Protein AF-A0A7S1PZH0-F1 (afdb_monomer)

InterPro domains:
  IPR002048 EF-hand domain [PF13202] (97-112)
  IPR002048 EF-hand domain [cd00051] (56-113)
  IPR003892 Ubiquitin system component CUE [PF02845] (6-39)
  IPR003892 Ubiquitin system component CUE [PS51140] (1-42)
  IPR009060 UBA-like superfamily [SSF46934] (6-43)
  IPR011992 EF-hand domain pair [SSF47473] (47-113)
  IPR018247 EF-Hand 1, calcium-binding site [PS00018] (99-111)

Radius of gyration: 17.69 Å; Cα contacts (8 Å, |Δi|>4): 124; chains: 1; bounding box: 50×31×46 Å

Structure (mmCIF, N/CA/C/O backbone):
data_AF-A0A7S1PZH0-F1
#
_entry.id   AF-A0A7S1PZH0-F1
#
loop_
_atom_site.group_PDB
_atom_site.id
_atom_site.type_symbol
_atom_site.label_atom_id
_atom_site.label_alt_id
_atom_site.label_comp_id
_atom_site.label_asym_id
_atom_site.label_entity_id
_atom_site.label_seq_id
_atom_site.pdbx_PDB_ins_code
_atom_site.Cartn_x
_atom_site.Cartn_y
_atom_site.Cartn_z
_atom_site.occupancy
_atom_site.B_iso_or_equiv
_atom_site.auth_seq_id
_atom_site.auth_comp_id
_atom_site.auth_asym_id
_atom_site.auth_atom_id
_atom_site.pdbx_PDB_model_num
ATOM 1 N N . MET A 1 1 ? -27.186 -1.066 14.630 1.00 55.12 1 MET A N 1
ATOM 2 C CA . MET A 1 1 ? -25.767 -0.798 14.299 1.00 55.12 1 MET A CA 1
ATOM 3 C C . MET A 1 1 ? -25.369 0.603 14.788 1.00 55.12 1 MET A C 1
ATOM 5 O O . MET A 1 1 ? -24.962 1.420 13.980 1.00 55.12 1 MET A O 1
ATOM 9 N N . ALA 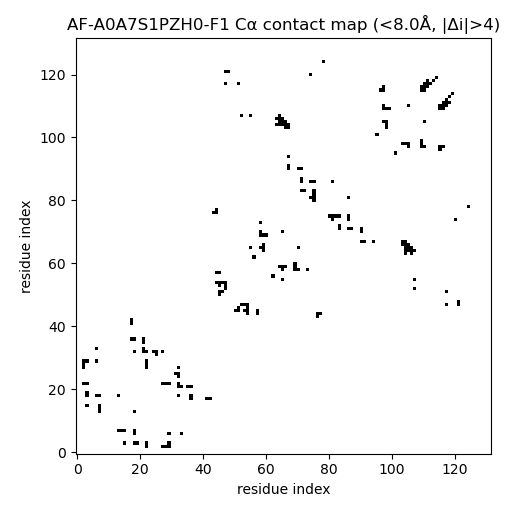A 1 2 ? -25.530 0.920 16.082 1.00 65.25 2 ALA A N 1
ATOM 10 C CA . ALA A 1 2 ? -25.301 2.285 16.595 1.00 65.25 2 ALA A CA 1
ATOM 11 C C . ALA A 1 2 ? -23.830 2.546 16.981 1.00 65.25 2 ALA A C 1
ATOM 13 O O . ALA A 1 2 ? -23.262 3.555 16.578 1.00 65.25 2 ALA A O 1
ATOM 14 N N . GLY A 1 3 ? -23.177 1.586 17.649 1.00 77.06 3 GLY A N 1
ATOM 15 C CA . GLY A 1 3 ? -21.823 1.779 18.188 1.00 77.06 3 GLY A CA 1
ATOM 16 C C . GLY A 1 3 ? -20.716 2.021 17.151 1.00 77.06 3 GLY A C 1
ATOM 17 O O . GLY A 1 3 ? -19.732 2.683 17.455 1.00 77.06 3 GLY A O 1
ATOM 18 N N . ALA A 1 4 ? -20.866 1.543 15.908 1.00 81.56 4 ALA A N 1
ATOM 19 C CA . ALA A 1 4 ? -19.876 1.792 14.850 1.00 81.56 4 ALA A CA 1
ATOM 20 C C . ALA A 1 4 ? -19.854 3.261 14.409 1.00 81.56 4 ALA A C 1
ATOM 22 O O . ALA A 1 4 ? -18.784 3.818 14.183 1.00 81.56 4 ALA A O 1
ATOM 23 N N . ALA A 1 5 ? -21.026 3.896 14.326 1.00 83.25 5 ALA A N 1
ATOM 24 C CA . ALA A 1 5 ? -21.133 5.304 13.964 1.00 83.25 5 ALA A CA 1
ATOM 25 C C . ALA A 1 5 ? -20.598 6.215 15.081 1.00 83.25 5 ALA A C 1
ATOM 27 O O . ALA A 1 5 ? -19.912 7.191 14.789 1.00 83.25 5 ALA A O 1
ATOM 28 N N . GLU A 1 6 ? -20.850 5.866 16.348 1.00 84.94 6 GLU A N 1
ATOM 29 C CA . GLU A 1 6 ? -20.308 6.590 17.509 1.00 84.94 6 GLU A CA 1
ATOM 30 C C . GLU A 1 6 ? -18.779 6.548 17.538 1.00 84.94 6 GLU A C 1
ATOM 32 O O . GLU A 1 6 ? -18.130 7.591 17.612 1.00 84.94 6 GLU A O 1
ATOM 37 N N . LEU A 1 7 ? -18.186 5.361 17.385 1.00 84.38 7 LEU A N 1
ATOM 38 C CA . LEU A 1 7 ? -16.731 5.224 17.334 1.00 84.38 7 LEU A CA 1
ATOM 39 C C . LEU A 1 7 ? -16.124 5.929 16.120 1.00 84.38 7 LEU A C 1
ATOM 41 O O . LEU A 1 7 ? -15.055 6.515 16.241 1.00 84.38 7 LEU A O 1
ATOM 45 N N . GLN A 1 8 ? -16.796 5.925 14.966 1.00 85.94 8 GLN A N 1
ATOM 46 C CA . GLN A 1 8 ? -16.312 6.631 13.776 1.00 85.94 8 GLN A CA 1
ATOM 47 C C . GLN A 1 8 ? -16.319 8.151 13.974 1.00 85.94 8 GLN A C 1
ATOM 49 O O . GLN A 1 8 ? -15.422 8.831 13.476 1.00 85.94 8 GLN A O 1
ATOM 54 N N . ALA A 1 9 ? -17.290 8.683 14.723 1.00 84.94 9 ALA A N 1
ATOM 55 C CA . ALA A 1 9 ? -17.326 10.092 15.100 1.00 84.94 9 ALA A CA 1
ATOM 56 C C . ALA A 1 9 ? -16.219 10.452 16.107 1.00 84.94 9 ALA A C 1
ATOM 58 O O . ALA A 1 9 ? -15.631 11.528 16.009 1.00 84.94 9 ALA A O 1
ATOM 59 N N . MET A 1 10 ? -15.906 9.551 17.045 1.00 84.25 10 MET A N 1
ATOM 60 C CA . MET A 1 10 ? -14.819 9.736 18.019 1.00 84.25 10 MET A CA 1
ATOM 61 C C . MET A 1 10 ? -13.427 9.582 17.391 1.00 84.25 10 MET A C 1
ATOM 63 O O . MET A 1 10 ? -12.492 10.293 17.755 1.00 84.25 10 MET A O 1
ATOM 67 N N . PHE A 1 11 ? -13.292 8.674 16.428 1.00 82.06 11 PHE A N 1
ATOM 68 C CA . PHE A 1 11 ? -12.047 8.349 15.745 1.00 82.06 11 PHE A CA 1
ATOM 69 C C . PHE A 1 11 ? -12.196 8.536 14.229 1.00 82.06 11 PHE A C 1
ATOM 71 O O . PHE A 1 11 ? -12.166 7.563 13.473 1.00 82.06 11 PHE A O 1
ATOM 78 N N . PRO A 1 12 ? -12.304 9.786 13.744 1.00 80.25 12 PRO A N 1
ATOM 79 C CA . PRO A 1 12 ? -12.516 10.067 12.322 1.00 80.25 12 PRO A CA 1
ATOM 80 C C . PRO A 1 12 ? -11.346 9.621 11.433 1.00 80.25 12 PRO A C 1
ATOM 82 O O . PRO A 1 12 ? -11.497 9.487 10.225 1.00 80.25 12 PRO A O 1
ATOM 85 N N . HIS A 1 13 ? -10.177 9.386 12.030 1.00 75.88 13 HIS A N 1
ATOM 86 C CA . HIS A 1 13 ? -8.975 8.905 11.355 1.00 75.88 13 HIS A CA 1
ATOM 87 C C . HIS A 1 13 ? -8.886 7.371 11.281 1.00 75.88 13 HIS A C 1
ATOM 89 O O . HIS A 1 13 ? -8.032 6.853 10.562 1.00 75.88 13 HIS A O 1
ATOM 95 N N . LEU A 1 14 ? -9.726 6.633 12.017 1.00 76.88 14 LEU A N 1
ATOM 96 C CA . LEU A 1 14 ? -9.744 5.172 11.972 1.00 76.88 14 LEU A CA 1
ATOM 97 C C . LEU A 1 14 ? -10.682 4.682 10.871 1.00 76.88 14 LEU A C 1
ATOM 99 O O . LEU A 1 14 ? -11.745 5.253 10.625 1.00 76.88 14 LEU A O 1
ATOM 103 N N . ARG A 1 15 ? -10.276 3.600 10.200 1.00 80.31 15 ARG A N 1
ATOM 104 C CA . ARG A 1 15 ? -11.073 2.976 9.140 1.00 80.31 15 ARG A CA 1
ATOM 105 C C . ARG A 1 15 ? -12.276 2.249 9.738 1.00 80.31 15 ARG A C 1
ATOM 107 O O . ARG A 1 15 ? -12.163 1.618 10.789 1.00 80.31 15 ARG A O 1
ATOM 114 N N . ALA A 1 16 ? -13.391 2.244 9.010 1.00 80.69 16 ALA A N 1
ATOM 115 C CA . ALA A 1 16 ? -14.610 1.546 9.420 1.00 80.69 16 ALA A CA 1
ATOM 116 C C . ALA A 1 16 ? -14.375 0.049 9.695 1.00 80.69 16 ALA A C 1
ATOM 118 O O . ALA A 1 16 ? -15.003 -0.515 10.586 1.00 80.69 16 ALA A O 1
ATOM 119 N N . GLU A 1 17 ? -13.449 -0.598 8.983 1.00 79.25 17 GLU A N 1
ATOM 120 C CA . GLU A 1 17 ? -13.038 -1.978 9.272 1.00 79.25 17 GLU A CA 1
ATOM 121 C C . GLU A 1 17 ? -12.392 -2.124 10.648 1.00 79.25 17 GLU A C 1
ATOM 123 O O . GLU A 1 17 ? -12.773 -3.017 11.393 1.00 79.25 17 GLU A O 1
ATOM 128 N N . GLN A 1 18 ? -11.486 -1.218 11.033 1.00 77.94 18 GLN A N 1
ATOM 129 C CA . GLN A 1 18 ? -10.834 -1.258 12.348 1.00 77.94 18 GLN A CA 1
ATOM 130 C C . GLN A 1 18 ? -11.872 -1.123 13.468 1.00 77.94 18 GLN A C 1
ATOM 132 O O . GLN A 1 18 ? -11.827 -1.849 14.459 1.00 77.94 18 GLN A O 1
ATOM 137 N N . ILE A 1 19 ? -12.845 -0.231 13.273 1.00 84.00 19 ILE A N 1
ATOM 138 C CA . ILE A 1 19 ? -13.948 0.002 1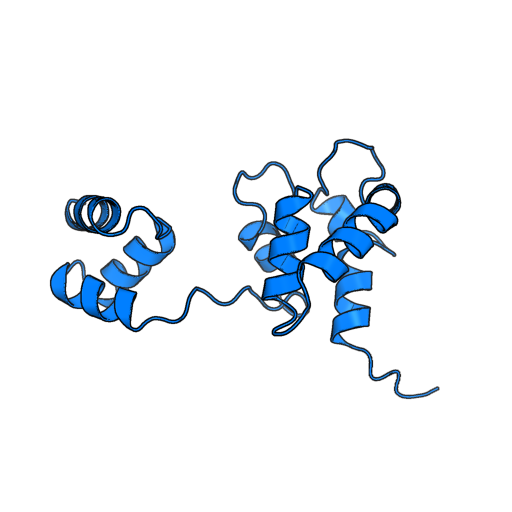4.208 1.00 84.00 19 ILE A CA 1
ATOM 139 C C . ILE A 1 19 ? -14.879 -1.213 14.277 1.00 84.00 19 ILE A C 1
ATOM 141 O O . ILE A 1 19 ? -15.236 -1.661 15.367 1.00 84.00 19 ILE A O 1
ATOM 145 N N . ASN A 1 20 ? -15.248 -1.784 13.129 1.00 83.25 20 ASN A N 1
ATOM 146 C CA . ASN A 1 20 ? -16.104 -2.965 13.066 1.00 83.25 20 ASN A CA 1
ATOM 147 C C . ASN A 1 20 ? -15.424 -4.205 13.655 1.00 83.25 20 ASN A C 1
ATOM 149 O O . ASN A 1 20 ? -16.088 -4.976 14.345 1.00 83.25 20 ASN A O 1
ATOM 153 N N . ASP A 1 21 ? -14.124 -4.390 13.440 1.00 82.56 21 ASP A N 1
ATOM 154 C CA . ASP A 1 21 ? -13.355 -5.484 14.033 1.00 82.56 21 ASP A CA 1
ATOM 155 C C . ASP A 1 21 ? -13.246 -5.338 15.551 1.00 82.56 21 ASP A C 1
ATOM 157 O O . ASP A 1 21 ? -13.485 -6.305 16.280 1.00 82.56 21 ASP A O 1
ATOM 161 N N . ALA A 1 22 ? -12.971 -4.129 16.052 1.00 83.50 22 ALA A N 1
ATOM 162 C CA . ALA A 1 22 ? -12.969 -3.860 17.488 1.00 83.50 22 ALA A CA 1
ATOM 163 C C . ALA A 1 22 ? -14.345 -4.140 18.115 1.00 83.50 22 ALA A C 1
ATOM 165 O O . ALA A 1 22 ? -14.438 -4.846 19.122 1.00 83.50 22 ALA A O 1
ATOM 166 N N . LEU A 1 23 ? -15.428 -3.689 17.475 1.00 85.94 23 LEU A N 1
ATOM 167 C CA . LEU A 1 23 ? -16.794 -3.972 17.921 1.00 85.94 23 LEU A CA 1
ATOM 168 C C . LEU A 1 23 ? -17.144 -5.460 17.847 1.00 85.94 23 LEU A C 1
ATOM 170 O O . LEU A 1 23 ? -17.784 -5.971 18.764 1.00 85.94 23 LEU A O 1
ATOM 174 N N . ARG A 1 24 ? -16.712 -6.184 16.806 1.00 84.50 24 ARG A N 1
ATOM 175 C CA . ARG A 1 24 ? -16.900 -7.642 16.698 1.00 84.50 24 ARG A CA 1
ATOM 176 C C . ARG A 1 24 ? -16.222 -8.372 17.854 1.00 84.50 24 ARG A C 1
ATOM 178 O O . ARG A 1 24 ? -16.846 -9.240 18.464 1.00 84.50 24 ARG A O 1
ATOM 185 N N . ARG A 1 25 ? -14.986 -7.994 18.197 1.00 80.31 25 ARG A N 1
ATOM 186 C CA . ARG A 1 25 ? -14.238 -8.564 19.334 1.00 80.31 25 ARG A CA 1
ATOM 187 C C . ARG A 1 25 ? -14.911 -8.260 20.673 1.00 80.31 25 ARG A C 1
ATOM 189 O O . ARG A 1 25 ? -14.933 -9.122 21.546 1.00 80.31 25 ARG A O 1
ATOM 196 N N . CYS A 1 26 ? -15.538 -7.092 20.791 1.00 84.88 26 CYS A N 1
ATOM 197 C CA . CYS A 1 26 ? -16.207 -6.632 22.009 1.00 84.88 26 CYS A CA 1
ATOM 198 C C . CYS A 1 26 ? -17.716 -6.934 22.048 1.00 84.88 26 CYS A C 1
ATOM 200 O O . CYS A 1 26 ? -18.430 -6.395 22.892 1.00 84.88 26 CYS A O 1
ATOM 202 N N . ARG A 1 27 ? -18.233 -7.769 21.130 1.00 83.62 27 ARG A N 1
ATOM 203 C CA . ARG A 1 27 ? -19.669 -8.109 21.009 1.00 83.62 27 ARG A CA 1
ATOM 204 C C . ARG A 1 27 ? -20.594 -6.879 20.921 1.00 83.62 27 ARG A C 1
ATOM 206 O O . ARG A 1 27 ? -21.724 -6.913 21.398 1.00 83.62 27 ARG A O 1
ATOM 213 N N . GLY A 1 28 ? -20.116 -5.798 20.306 1.00 80.12 28 GLY A N 1
ATOM 214 C CA . GLY A 1 28 ? -20.839 -4.536 20.140 1.00 80.12 28 GLY A CA 1
ATOM 215 C C . GLY A 1 28 ? -20.730 -3.559 21.315 1.00 80.12 28 GLY A C 1
ATOM 216 O O . GLY A 1 28 ? -21.376 -2.516 21.268 1.00 80.12 28 GLY A O 1
ATOM 217 N N . ASN A 1 29 ? -19.932 -3.861 22.345 1.00 86.94 29 ASN A N 1
ATOM 218 C CA . ASN A 1 29 ? -19.663 -2.933 23.442 1.00 86.94 29 ASN A CA 1
ATOM 219 C C . ASN A 1 29 ? -18.680 -1.836 22.991 1.00 86.94 29 ASN A C 1
ATOM 221 O O . ASN A 1 29 ? -17.555 -2.139 22.593 1.00 86.94 29 ASN A O 1
ATOM 225 N N . VAL A 1 30 ? -19.126 -0.579 23.047 1.00 85.88 30 VAL A N 1
ATOM 226 C CA . VAL A 1 30 ? -18.371 0.594 22.583 1.00 85.88 30 VAL A CA 1
ATOM 227 C C . VAL A 1 30 ? -17.180 0.886 23.490 1.00 85.88 30 VAL A C 1
ATOM 229 O O . VAL A 1 30 ? -16.082 1.051 22.974 1.00 85.88 30 VAL A O 1
ATOM 232 N N . ASP A 1 31 ? -17.351 0.869 24.814 1.00 85.19 31 ASP A N 1
ATOM 233 C CA . ASP A 1 31 ? -16.281 1.185 25.772 1.00 85.19 31 ASP A CA 1
ATOM 234 C C . ASP A 1 31 ? -15.098 0.218 25.647 1.00 85.19 31 ASP A C 1
ATOM 236 O O . ASP A 1 31 ? -13.941 0.630 25.555 1.00 85.19 31 ASP A O 1
ATOM 240 N N . GLN A 1 32 ? -15.386 -1.082 25.550 1.00 85.12 32 GLN A N 1
ATOM 241 C CA . GLN A 1 32 ? -14.344 -2.083 25.317 1.00 85.12 32 GLN A CA 1
ATOM 242 C C . GLN A 1 32 ? -13.726 -1.946 23.923 1.00 85.12 32 GLN A C 1
ATOM 244 O O . GLN A 1 32 ? -12.523 -2.141 23.755 1.00 85.12 32 GLN A O 1
ATOM 249 N N . ALA A 1 33 ? -14.520 -1.572 22.916 1.00 83.75 33 ALA A N 1
ATOM 250 C CA . ALA A 1 33 ? -13.998 -1.320 21.582 1.00 83.75 33 ALA A CA 1
ATOM 251 C C . ALA A 1 33 ? -13.073 -0.092 21.550 1.00 83.75 33 ALA A C 1
ATOM 253 O O . ALA A 1 33 ? -12.078 -0.143 20.837 1.00 83.75 33 ALA A O 1
ATOM 254 N N . VAL A 1 34 ? -13.319 0.959 22.345 1.00 84.44 34 VAL A N 1
ATOM 255 C CA . VAL A 1 34 ? -12.390 2.095 22.505 1.00 84.44 34 VAL A CA 1
ATOM 256 C C . VAL A 1 34 ? -11.045 1.613 23.044 1.00 84.44 34 VAL A C 1
ATOM 258 O O . VAL A 1 34 ? -10.008 1.906 22.455 1.00 84.44 34 VAL A O 1
ATOM 261 N N . GLU A 1 35 ? -11.050 0.840 24.130 1.00 83.88 35 GLU A N 1
ATOM 262 C CA . GLU A 1 35 ? -9.824 0.311 24.742 1.00 83.88 35 GLU A CA 1
ATOM 263 C C . GLU A 1 35 ? -9.037 -0.576 23.765 1.00 83.88 35 GLU A C 1
ATOM 265 O O . GLU A 1 35 ? -7.814 -0.456 23.628 1.00 83.88 35 GLU A O 1
ATOM 270 N N . VAL A 1 36 ? -9.757 -1.414 23.014 1.00 82.19 36 VAL A N 1
ATOM 271 C CA . VAL A 1 36 ? -9.188 -2.223 21.939 1.00 82.19 36 VAL A CA 1
ATOM 272 C C . VAL A 1 36 ? -8.619 -1.330 20.843 1.00 82.19 36 VAL A C 1
ATOM 274 O O . VAL A 1 36 ? -7.487 -1.562 20.452 1.00 82.19 36 VAL A O 1
ATOM 277 N N . LEU A 1 37 ? -9.312 -0.299 20.358 1.00 79.44 37 LEU A N 1
ATOM 278 C CA . LEU A 1 37 ? -8.796 0.584 19.301 1.00 79.44 37 LEU A CA 1
ATOM 279 C C . LEU A 1 37 ? -7.544 1.358 19.732 1.00 79.44 37 LEU A C 1
ATOM 281 O O . LEU A 1 37 ? -6.649 1.557 18.915 1.00 79.44 37 LEU A O 1
ATOM 285 N N . LEU A 1 38 ? -7.451 1.737 21.008 1.00 80.69 38 LEU A N 1
ATOM 286 C CA . LEU A 1 38 ? -6.265 2.386 21.573 1.00 80.69 38 LEU A CA 1
ATOM 287 C C . LEU A 1 38 ? -5.076 1.422 21.714 1.00 80.69 38 LEU A C 1
ATOM 289 O O . LEU A 1 38 ? -3.929 1.851 21.604 1.00 80.69 38 LEU A O 1
ATOM 293 N N . SER A 1 39 ? -5.339 0.130 21.937 1.00 75.44 39 SER A N 1
ATOM 294 C CA . SER A 1 39 ? -4.301 -0.894 22.143 1.00 75.44 39 SER A CA 1
ATOM 295 C C . SER A 1 39 ? -4.013 -1.769 20.918 1.00 75.44 39 SER A C 1
ATOM 297 O O . SER A 1 39 ? -3.029 -2.509 20.907 1.00 75.44 39 SER A O 1
ATOM 299 N N . THR A 1 40 ? -4.864 -1.747 19.889 1.00 61.97 40 THR A N 1
ATOM 300 C CA . THR A 1 40 ? -4.743 -2.644 18.735 1.00 61.97 40 THR A CA 1
ATOM 301 C C . THR A 1 40 ? -3.730 -2.059 17.761 1.00 61.97 40 THR A C 1
ATOM 303 O O . THR A 1 40 ? -3.945 -0.959 17.248 1.00 61.97 40 THR A O 1
ATOM 306 N N . PRO A 1 41 ? -2.637 -2.779 17.457 1.00 56.47 41 PRO A N 1
ATOM 307 C CA . PRO A 1 41 ? -1.731 -2.350 16.407 1.00 56.47 41 PRO A CA 1
ATOM 308 C C . PRO A 1 41 ? -2.511 -2.271 15.091 1.00 56.47 41 PRO A C 1
ATOM 310 O O . PRO A 1 41 ? -3.338 -3.138 14.807 1.00 56.47 41 PRO A O 1
ATOM 313 N N . ALA A 1 42 ? -2.267 -1.218 14.305 1.00 57.72 42 ALA A N 1
ATOM 314 C CA . ALA A 1 42 ? -2.891 -1.040 12.997 1.00 57.72 42 ALA A CA 1
ATOM 315 C C . ALA A 1 42 ? -2.837 -2.352 12.188 1.00 57.72 42 ALA A C 1
ATOM 317 O O . ALA A 1 42 ? -1.829 -3.063 12.285 1.00 57.72 42 ALA A O 1
ATOM 318 N N . PRO A 1 43 ? -3.900 -2.689 11.426 1.00 61.56 43 PRO A N 1
ATOM 319 C CA . PRO A 1 43 ? -3.975 -3.951 10.706 1.00 61.56 43 PRO A CA 1
ATOM 320 C C . PRO A 1 43 ? -2.711 -4.123 9.873 1.00 61.56 43 PRO A C 1
ATOM 322 O O . PRO A 1 43 ? -2.378 -3.284 9.036 1.00 61.56 43 PRO A O 1
ATOM 325 N N . THR A 1 44 ? -1.966 -5.179 10.181 1.00 65.81 44 THR A N 1
ATOM 326 C CA . THR A 1 44 ? -0.758 -5.525 9.449 1.00 65.81 44 THR A CA 1
ATOM 327 C C . THR A 1 44 ? -1.171 -5.993 8.071 1.00 65.81 44 THR A C 1
ATOM 329 O O . THR A 1 44 ? -2.006 -6.892 7.961 1.00 65.81 44 THR A O 1
ATOM 332 N N . ALA A 1 45 ? -0.579 -5.388 7.047 1.00 76.25 45 ALA A N 1
ATOM 333 C CA . ALA A 1 45 ? -0.777 -5.810 5.676 1.00 76.25 45 ALA A CA 1
ATOM 334 C C . ALA A 1 45 ? -0.571 -7.332 5.533 1.00 76.25 45 ALA A C 1
ATOM 336 O O . ALA A 1 45 ? 0.328 -7.879 6.189 1.00 76.25 45 ALA A O 1
ATOM 337 N N . PRO A 1 46 ? -1.380 -8.016 4.703 1.00 82.75 46 PRO A N 1
ATOM 338 C CA . PRO A 1 46 ? -1.168 -9.422 4.374 1.00 82.75 46 PRO A CA 1
ATOM 339 C C . PRO A 1 46 ? 0.265 -9.677 3.892 1.00 82.75 46 PRO A C 1
ATOM 341 O O . PRO A 1 46 ? 0.952 -8.772 3.437 1.00 82.75 46 PRO A O 1
ATOM 344 N N . ASP A 1 47 ? 0.758 -10.907 3.979 1.00 80.81 47 ASP A N 1
ATOM 345 C CA . ASP A 1 47 ? 2.079 -11.216 3.428 1.00 80.81 47 ASP A CA 1
ATOM 346 C C . ASP A 1 47 ? 1.964 -11.381 1.907 1.00 80.81 47 ASP A C 1
ATOM 348 O O . ASP A 1 47 ? 1.373 -12.355 1.443 1.00 80.81 47 ASP A O 1
ATOM 352 N N . ILE A 1 48 ? 2.563 -10.471 1.133 1.00 84.38 48 ILE A N 1
ATOM 353 C CA . ILE A 1 48 ? 2.579 -10.506 -0.342 1.00 84.38 48 ILE A CA 1
ATOM 354 C C . ILE A 1 48 ? 3.122 -11.831 -0.918 1.00 84.38 48 ILE A C 1
ATOM 356 O O . ILE A 1 48 ? 2.802 -12.198 -2.051 1.00 84.38 48 ILE A O 1
ATOM 360 N N . ARG A 1 49 ? 3.924 -12.586 -0.151 1.00 81.38 49 ARG A N 1
ATOM 361 C CA . ARG A 1 49 ? 4.410 -13.923 -0.542 1.00 81.38 49 ARG A CA 1
ATOM 362 C C . ARG A 1 49 ? 3.334 -14.992 -0.464 1.00 81.38 49 ARG A C 1
ATOM 364 O O . ARG A 1 49 ? 3.345 -15.920 -1.269 1.00 81.38 49 ARG A O 1
ATOM 371 N N . LYS A 1 50 ? 2.468 -14.894 0.544 1.00 82.69 50 LYS A N 1
ATOM 372 C CA . LYS A 1 50 ? 1.449 -15.901 0.859 1.00 82.69 50 LYS A CA 1
ATOM 373 C C . LYS A 1 50 ? 0.120 -15.574 0.200 1.00 82.69 50 LYS A C 1
ATOM 375 O O . LYS A 1 50 ? -0.545 -16.477 -0.288 1.00 82.69 50 LYS A O 1
ATOM 380 N N . ASP A 1 51 ? -0.238 -14.297 0.195 1.00 84.94 51 ASP A N 1
ATOM 381 C CA . ASP A 1 51 ? -1.507 -13.795 -0.309 1.00 84.94 51 ASP A CA 1
ATOM 382 C C . ASP A 1 51 ? -1.303 -12.477 -1.082 1.00 84.94 51 ASP A C 1
ATOM 384 O O . ASP A 1 51 ? -1.562 -11.387 -0.561 1.00 84.94 51 ASP A O 1
ATOM 388 N N . PRO A 1 52 ? -0.788 -12.549 -2.325 1.00 84.94 52 PRO A N 1
ATOM 389 C CA . PRO A 1 52 ? -0.573 -11.368 -3.157 1.00 84.94 52 PRO A CA 1
ATOM 390 C C . PRO A 1 52 ? -1.886 -10.672 -3.537 1.00 84.94 52 PRO A C 1
ATOM 392 O O . PRO A 1 52 ? -1.914 -9.450 -3.645 1.00 84.94 52 PRO A O 1
ATOM 395 N N . GLU A 1 53 ? -2.975 -11.422 -3.726 1.00 87.00 53 GLU A N 1
ATOM 396 C CA . GLU A 1 53 ? -4.287 -10.845 -4.037 1.00 87.00 53 GLU A CA 1
ATOM 397 C C . GLU A 1 53 ? -4.884 -10.127 -2.827 1.00 87.00 53 GLU A C 1
ATOM 399 O O . GLU A 1 53 ? -5.393 -9.015 -2.968 1.00 87.00 53 GLU A O 1
ATOM 404 N N . GLY A 1 54 ? -4.798 -10.727 -1.637 1.00 85.25 54 GLY A N 1
ATOM 405 C CA . GLY A 1 54 ? -5.213 -10.089 -0.393 1.00 85.25 54 GLY A CA 1
ATOM 406 C C . GLY A 1 54 ? -4.377 -8.855 -0.077 1.00 85.25 54 GLY A C 1
ATOM 407 O O . GLY A 1 54 ? -4.939 -7.833 0.300 1.00 85.25 54 GLY A O 1
ATOM 408 N N . TRP A 1 55 ? -3.059 -8.903 -0.302 1.00 89.12 55 TRP A N 1
ATOM 409 C CA . TRP A 1 55 ? -2.187 -7.727 -0.193 1.00 89.12 55 TRP A CA 1
ATOM 410 C C . TRP A 1 55 ? -2.630 -6.616 -1.147 1.00 89.12 55 TRP A C 1
ATOM 412 O O . TRP A 1 55 ? -2.815 -5.482 -0.717 1.00 89.12 55 TRP A O 1
ATOM 422 N N . PHE A 1 56 ? -2.872 -6.945 -2.419 1.00 88.81 56 PHE A N 1
ATOM 423 C CA . PHE A 1 56 ? -3.325 -5.977 -3.417 1.00 88.81 56 PHE A CA 1
ATOM 424 C C . PHE A 1 56 ? -4.645 -5.323 -2.997 1.00 88.81 56 PHE A C 1
ATOM 426 O O . PHE A 1 56 ? -4.723 -4.102 -2.908 1.00 88.81 56 PHE A O 1
ATOM 433 N N . ARG A 1 57 ? -5.655 -6.127 -2.644 1.00 86.69 57 ARG A N 1
ATOM 434 C CA . ARG A 1 57 ? -6.971 -5.631 -2.201 1.00 86.69 57 ARG A CA 1
ATOM 435 C C . ARG A 1 57 ? -6.913 -4.851 -0.890 1.00 86.69 57 ARG A C 1
ATOM 437 O O . ARG A 1 57 ? -7.752 -3.993 -0.660 1.00 86.69 57 ARG A O 1
ATOM 444 N N . PHE A 1 58 ? -5.955 -5.156 -0.018 1.00 86.81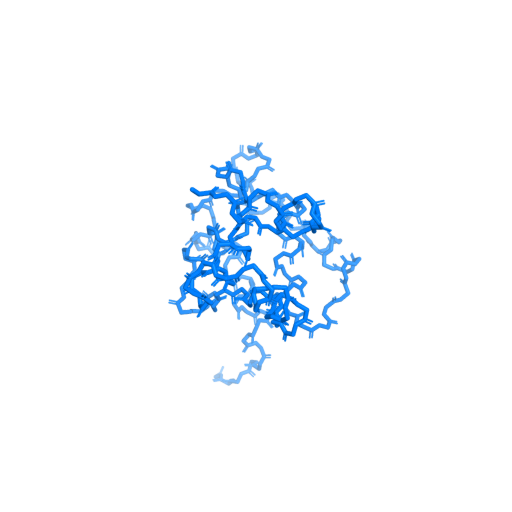 58 PHE A N 1
ATOM 445 C CA . PHE A 1 58 ? -5.769 -4.426 1.233 1.00 86.81 58 PHE A CA 1
ATOM 446 C C . PHE A 1 58 ? -5.276 -2.991 0.996 1.00 86.81 58 PHE A C 1
ATOM 448 O O . PHE A 1 58 ? -5.599 -2.089 1.775 1.00 86.81 58 PHE A O 1
ATOM 455 N N . PHE A 1 59 ? -4.483 -2.781 -0.058 1.00 87.62 59 PHE A N 1
ATOM 456 C CA . PHE A 1 59 ? -3.916 -1.475 -0.389 1.00 87.62 59 PHE A CA 1
ATOM 457 C C . PHE A 1 59 ? -4.705 -0.689 -1.434 1.00 87.62 59 PHE A C 1
ATOM 459 O O . PHE A 1 59 ? -4.655 0.534 -1.367 1.00 87.62 59 PHE A O 1
ATOM 466 N N . ASP A 1 60 ? -5.446 -1.364 -2.311 1.00 89.06 60 ASP A N 1
ATOM 467 C CA . ASP A 1 60 ? -6.386 -0.786 -3.280 1.00 89.06 60 ASP A CA 1
ATOM 468 C C . ASP A 1 60 ? -7.675 -0.351 -2.559 1.00 89.06 60 ASP A C 1
ATOM 470 O O . ASP A 1 60 ? -8.634 -1.116 -2.417 1.00 89.06 60 ASP A O 1
ATOM 474 N N . ARG A 1 61 ? -7.677 0.867 -2.001 1.00 80.31 61 ARG A N 1
ATOM 475 C CA . ARG A 1 61 ? -8.731 1.317 -1.066 1.00 80.31 61 ARG A CA 1
ATOM 476 C C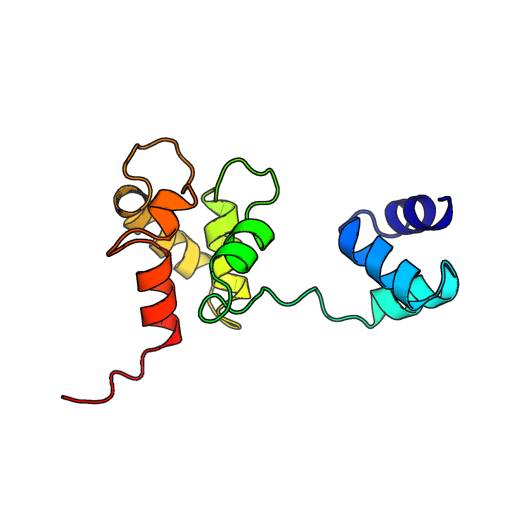 . ARG A 1 61 ? -10.052 1.617 -1.763 1.00 80.31 61 ARG A C 1
ATOM 478 O O . ARG A 1 61 ? -11.105 1.594 -1.125 1.00 80.31 61 ARG A O 1
ATOM 485 N N . ASN A 1 62 ? -9.985 1.985 -3.033 1.00 83.00 62 ASN A N 1
ATOM 486 C CA . ASN A 1 62 ? -11.106 2.431 -3.857 1.00 83.00 62 ASN A CA 1
ATOM 487 C C . ASN A 1 62 ? -11.512 1.377 -4.909 1.00 83.00 62 ASN A C 1
ATOM 489 O O . ASN A 1 62 ? -12.557 1.542 -5.542 1.00 83.00 62 ASN A O 1
ATOM 493 N N . GLY A 1 63 ? -10.744 0.292 -5.067 1.00 85.19 63 GLY A N 1
ATOM 494 C CA . GLY A 1 63 ? -11.014 -0.774 -6.028 1.00 85.19 63 GLY A CA 1
ATOM 495 C C . GLY A 1 63 ? -10.711 -0.379 -7.474 1.00 85.19 63 GLY A C 1
ATOM 496 O O . GLY A 1 63 ? -11.254 -1.009 -8.387 1.00 85.19 63 GLY A O 1
ATOM 497 N N . ASN A 1 64 ? -9.927 0.684 -7.702 1.00 87.38 64 ASN A N 1
ATOM 498 C CA . ASN A 1 64 ? -9.552 1.151 -9.042 1.00 87.38 64 ASN A CA 1
ATOM 499 C C . ASN A 1 64 ? -8.163 0.653 -9.486 1.00 87.38 64 ASN A C 1
ATOM 501 O O . ASN A 1 64 ? -7.674 1.043 -10.553 1.00 87.38 64 ASN A O 1
ATOM 505 N N . GLY A 1 65 ? -7.570 -0.255 -8.707 1.00 88.44 65 GLY A N 1
ATOM 506 C CA . GLY A 1 65 ? -6.196 -0.705 -8.870 1.00 88.44 65 GLY A CA 1
ATOM 507 C C . GLY A 1 65 ? -5.223 0.194 -8.114 1.00 88.44 65 GLY A C 1
ATOM 508 O O . GLY A 1 65 ? -5.554 1.299 -7.718 1.00 88.44 65 GLY A O 1
ATOM 509 N N . LEU A 1 66 ? -3.990 -0.267 -7.919 1.00 91.62 66 LEU A N 1
ATOM 510 C CA . LEU A 1 66 ? -3.066 0.433 -7.033 1.00 91.62 66 LEU A CA 1
ATOM 511 C C . LEU A 1 66 ? -2.567 1.736 -7.654 1.00 91.62 66 LEU A C 1
ATOM 513 O O . LEU A 1 66 ? -1.783 1.731 -8.608 1.00 91.62 66 LEU A O 1
ATOM 517 N N . GLU A 1 67 ? -2.971 2.857 -7.071 1.00 92.00 67 GLU A N 1
ATOM 518 C CA . GLU A 1 67 ? -2.473 4.177 -7.444 1.00 92.00 67 GLU A CA 1
ATOM 519 C C . GLU A 1 67 ? -1.078 4.427 -6.853 1.00 92.00 67 GLU A C 1
ATOM 521 O O . GLU A 1 67 ? -0.636 3.779 -5.901 1.00 92.00 67 GLU A O 1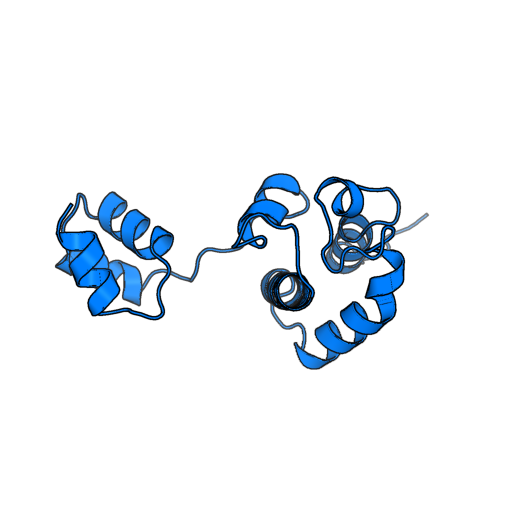
ATOM 526 N N . ARG A 1 68 ? -0.359 5.422 -7.384 1.00 89.81 68 ARG A N 1
ATOM 527 C CA . ARG A 1 68 ? 1.024 5.738 -6.968 1.00 89.81 68 ARG A CA 1
ATOM 528 C C . ARG A 1 68 ? 1.183 5.882 -5.463 1.00 89.81 68 ARG A C 1
ATOM 530 O O . ARG A 1 68 ? 2.100 5.312 -4.878 1.00 89.81 68 ARG A O 1
ATOM 537 N N . HIS A 1 69 ? 0.291 6.640 -4.832 1.00 88.75 69 HIS A N 1
ATOM 538 C CA . HIS A 1 69 ? 0.349 6.841 -3.390 1.00 88.75 69 HIS A CA 1
ATOM 539 C C . HIS A 1 69 ? 0.038 5.559 -2.612 1.00 88.75 69 HIS A C 1
ATOM 541 O O . HIS A 1 69 ? 0.598 5.364 -1.536 1.00 88.75 69 HIS A O 1
ATOM 547 N N . GLU A 1 70 ? -0.816 4.679 -3.144 1.00 90.38 70 GLU A N 1
ATOM 548 C CA . GLU A 1 70 ? -1.154 3.407 -2.505 1.00 90.38 70 GLU A CA 1
ATOM 549 C C . GLU A 1 70 ? 0.028 2.459 -2.570 1.00 90.38 70 GLU A C 1
ATOM 551 O O . GLU A 1 70 ? 0.378 1.882 -1.549 1.00 90.38 70 GLU A O 1
ATOM 556 N N . VAL A 1 71 ? 0.711 2.379 -3.715 1.00 89.12 71 VAL A N 1
ATOM 557 C CA . VAL A 1 71 ? 1.945 1.597 -3.852 1.00 89.12 71 VAL A CA 1
ATOM 558 C C . VAL A 1 71 ? 3.013 2.096 -2.883 1.00 89.12 71 VAL A C 1
ATOM 560 O O . VAL A 1 71 ? 3.611 1.287 -2.182 1.00 89.12 71 VAL A O 1
ATOM 563 N N . ILE A 1 72 ? 3.229 3.412 -2.787 1.00 89.19 72 ILE A N 1
ATOM 564 C CA . ILE A 1 72 ? 4.209 3.992 -1.853 1.00 89.19 72 ILE A CA 1
ATOM 565 C C . ILE A 1 72 ? 3.864 3.622 -0.408 1.00 89.19 72 ILE A C 1
ATOM 567 O O . ILE A 1 72 ? 4.718 3.109 0.317 1.00 89.19 72 ILE A O 1
ATOM 571 N N . ASP A 1 73 ? 2.618 3.853 0.011 1.00 87.44 73 ASP A N 1
ATOM 572 C CA . ASP A 1 73 ? 2.157 3.503 1.356 1.00 87.44 73 ASP A CA 1
ATOM 573 C C . ASP A 1 73 ? 2.273 1.987 1.608 1.00 87.44 73 ASP A C 1
ATOM 575 O O . ASP A 1 73 ? 2.616 1.568 2.717 1.00 87.44 73 ASP A O 1
ATOM 579 N N . ALA A 1 74 ? 2.023 1.169 0.583 1.00 87.38 74 ALA A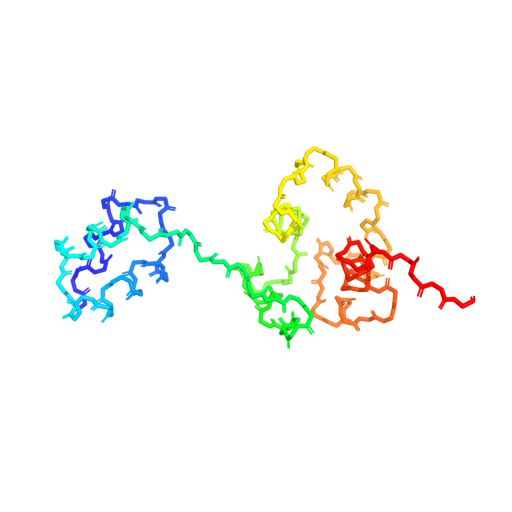 N 1
ATOM 580 C CA . ALA A 1 74 ? 2.092 -0.280 0.650 1.00 87.38 74 ALA A CA 1
ATOM 581 C C . ALA A 1 74 ? 3.518 -0.793 0.809 1.00 87.38 74 ALA A C 1
ATOM 583 O O . ALA A 1 74 ? 3.772 -1.640 1.668 1.00 87.38 74 ALA A O 1
ATOM 584 N N . VAL A 1 75 ? 4.467 -0.249 0.046 1.00 86.12 75 VAL A N 1
ATOM 585 C CA . VAL A 1 75 ? 5.892 -0.558 0.189 1.00 86.12 75 VAL A CA 1
ATOM 586 C C . VAL A 1 75 ? 6.369 -0.129 1.577 1.00 86.12 75 VAL A C 1
ATOM 588 O O . VAL A 1 75 ? 6.916 -0.949 2.304 1.00 86.12 75 VAL A O 1
ATOM 591 N N . VAL A 1 76 ? 6.087 1.098 2.021 1.00 86.50 76 VAL A N 1
ATOM 592 C CA . VAL A 1 76 ? 6.509 1.571 3.356 1.00 86.50 76 VAL A CA 1
ATOM 593 C C . VAL A 1 76 ? 5.933 0.709 4.489 1.00 86.50 76 VAL A C 1
ATOM 595 O O . VAL A 1 76 ? 6.622 0.439 5.472 1.00 86.50 76 VAL A O 1
ATOM 598 N N . GLN A 1 77 ? 4.688 0.237 4.368 1.00 83.81 77 GLN A N 1
ATOM 599 C CA . GLN A 1 77 ? 4.097 -0.668 5.364 1.00 83.81 77 GLN A CA 1
ATOM 600 C C . GLN A 1 77 ? 4.662 -2.089 5.302 1.00 83.81 77 GLN A C 1
ATOM 602 O O . GLN A 1 77 ? 4.826 -2.728 6.343 1.00 83.81 77 GLN A O 1
ATOM 607 N N . THR A 1 78 ? 4.949 -2.586 4.100 1.00 82.31 78 THR A N 1
ATOM 608 C CA . THR A 1 78 ? 5.493 -3.934 3.886 1.00 82.31 78 THR A CA 1
ATOM 609 C C . THR A 1 78 ? 6.952 -4.010 4.349 1.00 82.31 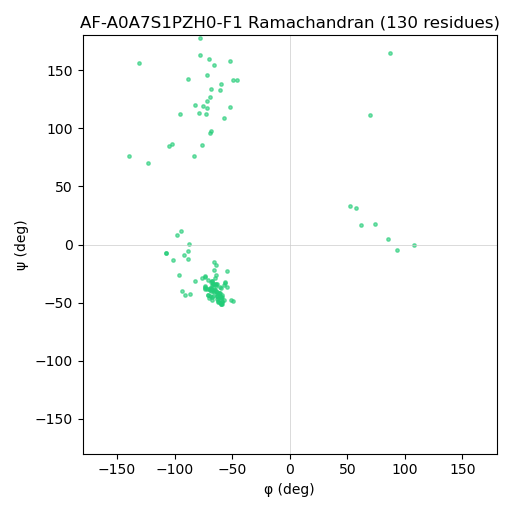78 THR A C 1
ATOM 611 O O . THR A 1 78 ? 7.351 -4.979 4.993 1.00 82.31 78 THR A O 1
ATOM 614 N N . PHE A 1 79 ? 7.731 -2.953 4.111 1.00 80.12 79 PHE A N 1
ATOM 615 C CA . PHE A 1 79 ? 9.117 -2.804 4.546 1.00 80.12 79 PHE A CA 1
ATOM 616 C C . PHE A 1 79 ? 9.198 -1.882 5.760 1.00 80.12 79 PHE A C 1
ATOM 618 O O . PHE A 1 79 ? 9.435 -0.679 5.641 1.00 80.12 79 PHE A O 1
ATOM 625 N N . LYS A 1 80 ? 9.027 -2.452 6.956 1.00 73.31 80 LYS A N 1
ATOM 626 C CA . LYS A 1 80 ? 9.167 -1.699 8.209 1.00 73.31 80 LYS A CA 1
ATOM 627 C C . LYS A 1 80 ? 10.561 -1.061 8.294 1.00 73.31 80 LYS A C 1
ATOM 629 O O . LYS A 1 80 ? 11.544 -1.765 8.502 1.00 73.31 80 LYS A O 1
ATOM 634 N N . GLY A 1 81 ? 10.622 0.264 8.154 1.00 73.69 81 GLY A N 1
ATOM 635 C CA . GLY A 1 81 ? 11.864 1.047 8.177 1.00 73.69 81 GLY A CA 1
ATOM 636 C C . GLY A 1 81 ? 12.307 1.608 6.822 1.00 73.69 81 GLY A C 1
ATOM 637 O O . GLY A 1 81 ? 13.320 2.300 6.775 1.00 73.69 81 GLY A O 1
ATOM 638 N N . ALA A 1 82 ? 11.570 1.354 5.737 1.00 79.25 82 ALA A N 1
ATOM 639 C CA . ALA A 1 82 ? 11.829 2.010 4.459 1.00 79.25 82 ALA A CA 1
ATOM 640 C C . ALA A 1 82 ? 11.500 3.510 4.530 1.00 79.25 82 ALA A C 1
ATOM 642 O O . ALA A 1 82 ? 10.438 3.905 5.020 1.00 79.25 82 ALA A O 1
ATOM 643 N N . ASP A 1 83 ? 12.403 4.348 4.015 1.00 85.06 83 ASP A N 1
ATOM 644 C CA . ASP A 1 83 ? 12.170 5.787 3.918 1.00 85.06 83 ASP A CA 1
ATOM 645 C C . ASP A 1 83 ? 11.142 6.072 2.820 1.00 85.06 83 ASP A C 1
ATOM 647 O O . ASP A 1 83 ? 11.322 5.704 1.656 1.00 85.06 83 ASP A O 1
ATOM 651 N N . ARG A 1 84 ? 10.051 6.749 3.189 1.00 86.62 84 ARG A N 1
ATOM 652 C CA . ARG A 1 84 ? 8.955 7.074 2.269 1.00 86.62 84 ARG A CA 1
ATOM 653 C C . ARG A 1 84 ? 9.422 7.877 1.056 1.00 86.62 84 ARG A C 1
ATOM 655 O O . ARG A 1 84 ? 8.869 7.701 -0.025 1.00 86.62 84 ARG A O 1
ATOM 662 N N . THR A 1 85 ? 10.407 8.752 1.227 1.00 88.50 85 THR A N 1
ATOM 663 C CA . THR A 1 85 ? 10.964 9.590 0.159 1.00 88.50 85 THR A CA 1
ATOM 664 C C . THR A 1 85 ? 11.697 8.727 -0.857 1.00 88.50 85 THR A C 1
ATOM 666 O O . THR A 1 85 ? 11.418 8.819 -2.049 1.00 88.50 85 THR A O 1
ATOM 669 N N . VAL A 1 86 ? 12.549 7.817 -0.378 1.00 87.38 86 VAL A N 1
ATOM 670 C CA . VAL A 1 86 ? 13.290 6.872 -1.229 1.00 87.38 86 VAL A CA 1
ATOM 671 C C . VAL A 1 86 ? 12.328 5.944 -1.967 1.00 87.38 86 VAL A C 1
ATOM 673 O O . VAL A 1 86 ? 12.455 5.742 -3.172 1.00 87.38 86 VAL A O 1
ATOM 676 N N . VAL A 1 87 ? 11.321 5.419 -1.262 1.00 88.00 87 VAL A N 1
ATOM 677 C CA . VAL A 1 87 ? 10.269 4.597 -1.871 1.00 88.00 87 VAL A CA 1
ATOM 678 C C . VAL A 1 87 ? 9.534 5.377 -2.955 1.00 88.00 87 VAL A C 1
ATOM 680 O O . VAL A 1 87 ? 9.310 4.844 -4.035 1.00 88.00 87 VAL A O 1
ATOM 683 N N . LYS A 1 88 ? 9.169 6.634 -2.694 1.00 89.88 88 LYS A N 1
ATOM 684 C CA . LYS A 1 88 ? 8.491 7.483 -3.674 1.00 89.88 88 LYS A CA 1
ATOM 685 C C . LYS A 1 88 ? 9.327 7.662 -4.937 1.00 89.88 88 LYS A C 1
ATOM 687 O O . LYS A 1 88 ? 8.798 7.448 -6.021 1.00 89.88 88 LYS A O 1
ATOM 692 N N . GLU A 1 89 ? 10.601 8.020 -4.809 1.00 89.50 89 GLU A N 1
ATOM 693 C CA . GLU A 1 89 ? 11.490 8.211 -5.963 1.00 89.50 89 GLU A CA 1
ATOM 694 C C . GLU A 1 89 ? 11.664 6.920 -6.771 1.00 89.50 89 GLU A C 1
ATOM 696 O O . GLU A 1 89 ? 11.584 6.940 -8.001 1.00 89.50 89 GLU A O 1
ATOM 701 N N . LEU A 1 90 ? 11.821 5.782 -6.088 1.00 86.81 90 LEU A N 1
ATOM 702 C CA . LEU A 1 90 ? 11.901 4.468 -6.722 1.00 86.81 90 LEU A CA 1
ATOM 703 C C . LEU A 1 90 ? 10.610 4.126 -7.479 1.00 86.81 90 LEU A C 1
ATOM 705 O O . LEU A 1 90 ? 10.657 3.722 -8.640 1.00 86.81 90 LEU A O 1
ATOM 709 N N . VAL A 1 91 ? 9.455 4.306 -6.832 1.00 88.12 91 VAL A N 1
ATOM 710 C CA . VAL A 1 91 ? 8.140 4.032 -7.422 1.00 88.12 91 VAL A CA 1
ATOM 711 C C . VAL A 1 91 ? 7.885 4.948 -8.615 1.00 88.12 91 VAL A C 1
ATOM 713 O O . VAL A 1 91 ? 7.415 4.467 -9.636 1.00 88.12 91 VAL A O 1
ATOM 716 N N . GLU A 1 92 ? 8.222 6.237 -8.535 1.00 88.62 92 GLU A N 1
ATOM 717 C CA . GLU A 1 92 ? 8.069 7.188 -9.645 1.00 88.62 92 GLU A CA 1
ATOM 718 C C . GLU A 1 92 ? 8.982 6.848 -10.829 1.00 88.62 92 GLU A C 1
ATOM 720 O O . GLU A 1 92 ? 8.536 6.907 -11.976 1.00 88.62 92 GLU A O 1
ATOM 725 N N . GLY A 1 93 ? 10.229 6.444 -10.567 1.00 87.25 93 GLY A N 1
ATOM 726 C CA . GLY A 1 93 ? 11.176 6.037 -11.607 1.00 87.25 93 GLY A CA 1
ATOM 727 C C . GLY A 1 93 ? 10.785 4.732 -12.305 1.00 87.25 93 GLY A C 1
ATOM 728 O O . GLY A 1 93 ? 10.944 4.610 -13.520 1.00 87.25 93 GLY A O 1
ATOM 729 N N . LEU A 1 94 ? 10.239 3.772 -11.555 1.00 85.25 94 LEU A N 1
ATOM 730 C CA . LEU A 1 94 ? 9.825 2.466 -12.075 1.00 85.25 94 LEU A CA 1
ATOM 731 C C . LEU A 1 94 ? 8.358 2.423 -12.530 1.00 85.25 94 LEU A C 1
ATOM 733 O O . LEU A 1 94 ? 7.957 1.461 -13.181 1.00 85.25 94 LEU A O 1
ATOM 737 N N . TRP A 1 95 ? 7.558 3.462 -12.257 1.00 88.44 95 TRP A N 1
ATOM 738 C CA . TRP A 1 95 ? 6.128 3.500 -12.590 1.00 88.44 95 TRP A CA 1
ATOM 739 C C . TRP A 1 95 ? 5.824 3.110 -14.041 1.00 88.44 95 TRP A C 1
ATOM 741 O O . TRP A 1 95 ? 4.985 2.233 -14.244 1.00 88.44 95 TRP A O 1
ATOM 751 N N . PRO A 1 96 ? 6.516 3.667 -15.059 1.00 86.88 96 PRO A N 1
ATOM 752 C CA . PRO A 1 96 ? 6.231 3.353 -16.460 1.00 86.88 96 PRO A CA 1
ATOM 753 C C . PRO A 1 96 ? 6.536 1.900 -16.853 1.00 86.88 96 PRO A C 1
ATOM 755 O O . PRO A 1 96 ? 6.129 1.469 -17.930 1.00 86.88 96 PRO A O 1
ATOM 758 N N . MET A 1 97 ? 7.291 1.163 -16.029 1.00 85.69 97 MET A N 1
ATOM 759 C CA . MET A 1 97 ? 7.557 -0.262 -16.241 1.00 85.69 97 MET A CA 1
ATOM 760 C C . MET A 1 97 ? 6.409 -1.139 -15.731 1.00 85.69 97 MET A C 1
ATOM 762 O O . MET A 1 97 ? 6.165 -2.202 -16.300 1.00 85.69 97 MET A O 1
ATOM 766 N N . PHE A 1 98 ? 5.707 -0.700 -14.683 1.00 85.56 98 PHE A N 1
ATOM 767 C CA . PHE A 1 98 ? 4.604 -1.448 -14.079 1.00 85.56 98 PHE A CA 1
ATOM 768 C C . PHE A 1 98 ? 3.246 -1.103 -14.698 1.00 85.56 98 PHE A C 1
ATOM 770 O O . PHE A 1 98 ? 2.465 -2.005 -14.987 1.00 85.56 98 PHE A O 1
ATOM 777 N N . ASP A 1 99 ? 2.992 0.186 -14.923 1.00 88.56 99 ASP A N 1
ATOM 778 C CA . ASP A 1 99 ? 1.788 0.736 -15.554 1.00 88.56 99 ASP A CA 1
ATOM 779 C C . ASP A 1 99 ? 1.939 0.660 -17.081 1.00 88.56 99 ASP A C 1
ATOM 781 O O . ASP A 1 99 ? 2.322 1.618 -17.765 1.00 88.56 99 ASP A O 1
ATOM 785 N N . THR A 1 100 ? 1.758 -0.551 -17.610 1.00 84.00 100 THR A N 1
ATOM 786 C CA . THR A 1 100 ? 2.085 -0.871 -19.005 1.00 84.00 100 THR A CA 1
ATOM 787 C C . THR A 1 100 ? 1.065 -0.326 -19.988 1.00 84.00 100 THR A C 1
ATOM 789 O O . THR A 1 100 ? 1.420 -0.021 -21.131 1.00 84.00 100 THR A O 1
ATOM 792 N N . ASP A 1 101 ? -0.183 -0.192 -19.550 1.00 86.31 101 ASP A N 1
ATOM 793 C CA . ASP A 1 101 ? -1.251 0.428 -20.325 1.00 86.31 101 ASP A CA 1
ATOM 794 C C . ASP A 1 101 ? -1.345 1.950 -20.117 1.00 86.31 101 ASP A C 1
ATOM 796 O O . ASP A 1 101 ? -2.075 2.619 -20.854 1.00 86.31 101 ASP A O 1
ATOM 800 N N . ARG A 1 102 ? -0.543 2.510 -19.197 1.00 85.62 102 ARG A N 1
ATOM 801 C CA . ARG A 1 102 ? -0.533 3.933 -18.820 1.00 85.62 102 ARG A CA 1
ATOM 802 C C . ARG A 1 102 ? -1.898 4.414 -18.338 1.00 85.62 102 ARG A C 1
ATOM 804 O O . ARG A 1 102 ? -2.248 5.581 -18.542 1.00 85.62 102 ARG A O 1
ATOM 811 N N . SER A 1 103 ? -2.667 3.523 -17.722 1.00 87.69 103 SER A N 1
ATOM 812 C CA . SER A 1 103 ? -3.946 3.846 -17.096 1.00 87.69 103 SER A CA 1
ATOM 813 C C . SER A 1 103 ? -3.774 4.770 -15.889 1.00 87.69 103 SER A C 1
ATOM 815 O O . SER A 1 103 ? -4.701 5.505 -15.544 1.00 87.69 103 SER A O 1
ATOM 817 N N . GLY A 1 104 ? -2.577 4.805 -15.292 1.00 87.12 104 GLY A N 1
ATOM 818 C CA . GLY A 1 104 ? -2.263 5.609 -14.113 1.00 87.12 104 GLY A CA 1
ATOM 819 C C . GLY A 1 104 ? -2.433 4.856 -12.792 1.00 87.12 104 GLY A C 1
ATOM 820 O O . GLY A 1 104 ? -2.049 5.396 -11.751 1.00 87.12 104 GLY A O 1
ATOM 821 N N . SER A 1 105 ? -2.932 3.619 -12.830 1.00 90.81 105 SER A N 1
ATOM 822 C CA . SER A 1 105 ? -2.993 2.684 -11.705 1.00 90.81 105 SER A CA 1
ATOM 823 C C . SER A 1 105 ? -2.448 1.319 -12.132 1.00 90.81 105 SER A C 1
ATOM 825 O O . SER A 1 105 ? -2.393 0.995 -13.311 1.00 90.81 105 SER A O 1
ATOM 827 N N . ILE A 1 106 ? -1.986 0.514 -11.178 1.00 90.44 106 ILE A N 1
ATOM 828 C CA . ILE A 1 106 ? -1.513 -0.843 -11.460 1.00 90.44 106 ILE A CA 1
ATOM 829 C C . ILE A 1 106 ? -2.669 -1.795 -11.200 1.00 90.44 106 ILE A C 1
ATOM 831 O O . ILE A 1 106 ? -3.073 -2.004 -10.054 1.00 90.44 106 ILE A O 1
ATOM 835 N N . SER A 1 107 ? -3.187 -2.409 -12.256 1.00 90.75 107 SER A N 1
ATOM 836 C CA . SER A 1 107 ? -4.229 -3.427 -12.134 1.00 90.75 107 SER A CA 1
ATOM 837 C C . SER A 1 107 ? -3.691 -4.727 -11.515 1.00 90.75 107 SER A C 1
ATOM 839 O O . SER A 1 107 ? -2.497 -5.026 -11.585 1.00 90.75 107 SER A O 1
ATOM 841 N N . LEU A 1 108 ? -4.567 -5.579 -10.967 1.00 87.44 108 LEU A N 1
ATOM 842 C CA . LEU A 1 108 ? -4.156 -6.882 -10.412 1.00 87.44 108 LEU A CA 1
ATOM 843 C C . LEU A 1 108 ? -3.410 -7.749 -11.446 1.00 87.44 108 LEU A C 1
ATOM 845 O O . LEU A 1 108 ? -2.493 -8.503 -11.109 1.00 87.44 108 LEU A O 1
ATOM 849 N N . ARG A 1 109 ? -3.782 -7.626 -12.726 1.00 87.56 109 ARG A N 1
ATOM 850 C CA . ARG A 1 109 ? -3.134 -8.337 -13.833 1.00 87.56 109 ARG A CA 1
ATOM 851 C C . ARG A 1 109 ? -1.711 -7.838 -14.083 1.00 87.56 109 ARG A C 1
ATOM 853 O O . ARG A 1 109 ? -0.838 -8.650 -14.365 1.00 87.56 109 ARG A O 1
ATOM 860 N N . GLU A 1 110 ? -1.477 -6.534 -13.991 1.00 88.00 110 GLU A N 1
ATOM 861 C CA . GLU A 1 110 ? -0.139 -5.947 -14.125 1.00 88.00 110 GLU A CA 1
ATOM 862 C C . GLU A 1 110 ? 0.720 -6.223 -12.895 1.00 88.00 110 GLU A C 1
ATOM 864 O O . GLU A 1 110 ? 1.890 -6.576 -13.021 1.00 88.00 110 GLU A O 1
ATOM 869 N N . PHE A 1 111 ? 0.115 -6.175 -11.710 1.00 86.94 111 PHE A N 1
ATOM 870 C CA . PHE A 1 111 ? 0.765 -6.529 -10.455 1.00 86.94 111 PHE A CA 1
ATOM 871 C C . PHE A 1 111 ? 1.287 -7.973 -10.450 1.00 86.94 111 PHE A C 1
ATOM 873 O O . PHE A 1 111 ? 2.407 -8.221 -10.007 1.00 86.94 111 PHE A O 1
ATOM 880 N N . THR A 1 112 ? 0.493 -8.922 -10.958 1.00 85.00 112 THR A N 1
ATOM 881 C CA . THR A 1 112 ? 0.840 -10.356 -11.026 1.00 85.00 112 THR A CA 1
ATOM 882 C C . THR A 1 112 ? 1.603 -10.759 -12.289 1.00 85.00 112 THR A C 1
ATOM 884 O O . THR A 1 112 ? 1.944 -11.935 -12.447 1.00 85.00 112 THR A O 1
ATOM 887 N N . LYS A 1 113 ? 1.883 -9.811 -13.189 1.00 84.88 113 LYS A N 1
ATOM 888 C CA . LYS A 1 113 ? 2.648 -10.058 -14.411 1.00 84.88 113 LYS A CA 1
ATOM 889 C C . LYS A 1 113 ? 4.097 -10.431 -14.080 1.00 84.88 113 LYS A C 1
ATOM 891 O O . LYS A 1 113 ? 4.640 -10.021 -13.058 1.00 84.88 113 LYS A O 1
ATOM 896 N N . ARG A 1 114 ? 4.728 -11.174 -14.992 1.00 75.81 114 ARG A N 1
ATOM 897 C CA . ARG A 1 114 ? 6.175 -11.426 -14.974 1.00 75.81 114 ARG A CA 1
ATOM 898 C C . ARG A 1 114 ? 6.932 -10.101 -15.088 1.00 75.81 114 ARG A C 1
ATOM 900 O O . ARG A 1 114 ? 6.550 -9.280 -15.926 1.00 75.81 114 ARG A O 1
ATOM 907 N N . ASP A 1 115 ? 7.936 -9.901 -14.239 1.00 76.50 115 ASP A N 1
ATOM 908 C CA . ASP A 1 115 ? 8.652 -8.633 -14.036 1.00 76.50 115 ASP A CA 1
ATOM 909 C C . ASP A 1 115 ? 7.756 -7.481 -13.520 1.00 76.50 115 ASP A C 1
ATOM 911 O O . ASP A 1 115 ? 8.105 -6.303 -13.602 1.00 76.50 115 ASP A O 1
ATOM 915 N N . GLY A 1 116 ? 6.570 -7.811 -12.996 1.00 82.56 116 GLY A N 1
ATOM 916 C CA . GLY A 1 116 ? 5.633 -6.855 -12.414 1.00 82.56 116 GLY A CA 1
ATOM 917 C C . GLY A 1 116 ? 6.027 -6.409 -11.006 1.00 82.56 116 GLY A C 1
ATOM 918 O O . GLY A 1 116 ? 6.979 -6.905 -10.398 1.00 82.56 116 GLY A O 1
ATOM 919 N N . LEU A 1 117 ? 5.231 -5.494 -10.443 1.00 83.81 117 LEU A N 1
ATOM 920 C CA . LEU A 1 117 ? 5.480 -4.913 -9.119 1.00 83.81 117 LEU A CA 1
ATOM 921 C C . LEU A 1 117 ? 5.636 -5.988 -8.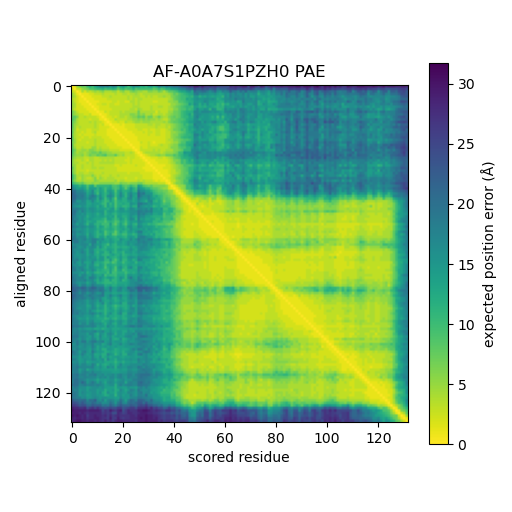028 1.00 83.81 117 LEU A C 1
ATOM 923 O O . LEU A 1 117 ? 6.485 -5.851 -7.149 1.00 83.81 117 LEU A O 1
ATOM 927 N N . ARG A 1 118 ? 4.874 -7.088 -8.098 1.00 85.69 118 ARG A N 1
ATOM 928 C CA . ARG A 1 118 ? 4.994 -8.201 -7.146 1.00 85.69 118 ARG A CA 1
ATOM 929 C C . ARG A 1 118 ? 6.406 -8.784 -7.115 1.00 85.69 118 ARG A C 1
ATOM 931 O O . ARG A 1 118 ? 6.928 -8.998 -6.029 1.00 85.69 118 ARG A O 1
ATOM 938 N N . GLU A 1 119 ? 7.010 -9.074 -8.264 1.00 83.69 119 GLU A N 1
ATOM 939 C CA . GLU A 1 119 ? 8.333 -9.711 -8.316 1.00 83.69 119 GLU A CA 1
ATOM 940 C C . GLU A 1 119 ? 9.423 -8.778 -7.791 1.00 83.69 119 GLU A C 1
ATOM 942 O O . GLU A 1 119 ? 10.274 -9.223 -7.027 1.00 83.69 119 GLU A O 1
ATOM 947 N N . VAL A 1 120 ? 9.337 -7.479 -8.093 1.00 83.50 120 VAL A N 1
ATOM 948 C CA . VAL A 1 120 ? 10.254 -6.465 -7.548 1.00 83.50 120 VAL A CA 1
ATOM 949 C C . VAL A 1 120 ? 10.139 -6.375 -6.025 1.00 83.50 120 VAL A C 1
ATOM 951 O O . VAL A 1 120 ? 11.147 -6.406 -5.322 1.00 83.50 120 VAL A O 1
ATOM 954 N N . LEU A 1 121 ? 8.915 -6.331 -5.489 1.00 82.38 121 LEU A N 1
ATOM 955 C CA . LEU A 1 121 ? 8.696 -6.331 -4.040 1.00 82.38 121 LEU A CA 1
ATOM 956 C C . LEU A 1 121 ? 9.187 -7.632 -3.394 1.00 82.38 121 LEU A C 1
ATOM 958 O O . LEU A 1 121 ? 9.778 -7.600 -2.319 1.00 82.38 121 LEU A O 1
ATOM 962 N N . LEU A 1 122 ? 8.970 -8.779 -4.040 1.00 83.19 122 LEU A N 1
ATOM 963 C CA . LEU A 1 122 ? 9.451 -10.072 -3.559 1.00 83.19 122 LEU A CA 1
ATOM 964 C C . LEU A 1 122 ? 10.975 -10.170 -3.575 1.00 83.19 122 LEU A C 1
ATOM 966 O O . LEU A 1 122 ? 11.532 -10.713 -2.621 1.00 83.19 122 LEU A O 1
ATOM 970 N N . ALA A 1 123 ? 11.628 -9.640 -4.610 1.00 82.56 123 ALA A N 1
ATOM 971 C CA . ALA A 1 123 ? 13.079 -9.541 -4.688 1.00 82.56 123 ALA A CA 1
ATOM 972 C C . ALA A 1 123 ? 13.599 -8.695 -3.524 1.00 82.56 123 ALA A C 1
ATOM 974 O O . ALA A 1 123 ? 14.402 -9.175 -2.732 1.00 82.56 123 ALA A O 1
ATOM 975 N N . GLN A 1 124 ? 13.029 -7.510 -3.309 1.00 75.25 124 GLN A N 1
ATOM 976 C CA . GLN A 1 124 ? 13.475 -6.631 -2.231 1.00 75.25 124 GLN A CA 1
ATOM 977 C C . GLN A 1 124 ? 13.180 -7.191 -0.830 1.00 75.25 124 GLN A C 1
ATOM 979 O O . GLN A 1 124 ? 13.936 -6.952 0.108 1.00 75.25 124 GLN A O 1
ATOM 984 N N . LEU A 1 125 ? 12.098 -7.963 -0.664 1.00 71.94 125 LEU A N 1
ATOM 985 C CA . LEU A 1 125 ? 11.821 -8.685 0.582 1.00 71.94 125 LEU A CA 1
ATOM 986 C C . LEU A 1 125 ? 12.739 -9.902 0.768 1.00 71.94 125 LEU A C 1
ATOM 988 O O . LEU A 1 125 ? 12.895 -10.367 1.901 1.00 71.94 125 LEU A O 1
ATOM 992 N N . GLY A 1 126 ? 13.211 -10.495 -0.332 1.00 62.12 126 GLY A N 1
ATOM 993 C CA . GLY A 1 126 ? 13.851 -11.809 -0.418 1.00 62.12 126 GLY A CA 1
ATOM 994 C C . GLY A 1 126 ? 15.362 -11.803 -0.657 1.00 62.12 126 GLY A C 1
ATOM 995 O O . GLY A 1 126 ? 15.961 -12.867 -0.549 1.00 62.12 126 GLY A O 1
ATOM 996 N N . GLU A 1 127 ? 15.990 -10.658 -0.924 1.00 54.31 127 GLU A N 1
ATOM 997 C CA . GLU A 1 127 ? 17.450 -10.508 -0.892 1.00 54.31 127 GLU A CA 1
ATOM 998 C C . GLU A 1 127 ? 17.920 -10.630 0.571 1.00 54.31 127 GLU A C 1
ATOM 1000 O O . GLU A 1 127 ? 17.761 -9.719 1.373 1.00 54.31 127 GLU A O 1
ATOM 1005 N N . THR A 1 128 ? 18.398 -11.779 1.047 1.00 36.94 128 THR A N 1
ATOM 1006 C CA . THR A 1 128 ? 19.629 -12.456 0.622 1.00 36.94 128 THR A CA 1
ATOM 1007 C C . THR A 1 128 ? 19.604 -13.112 -0.762 1.00 36.94 128 THR A C 1
ATOM 1009 O O . THR A 1 128 ? 18.920 -14.120 -0.944 1.00 36.94 128 THR A O 1
ATOM 1012 N N . PRO A 1 129 ? 20.450 -12.655 -1.704 1.00 44.94 129 PRO A N 1
ATOM 1013 C CA . PRO A 1 129 ? 20.867 -13.488 -2.820 1.00 44.94 129 PRO A CA 1
ATOM 1014 C C . PRO A 1 129 ? 21.769 -14.598 -2.260 1.00 44.94 129 PRO A C 1
ATOM 1016 O O . PRO A 1 129 ? 22.953 -14.402 -1.993 1.00 44.94 129 PRO A O 1
ATOM 1019 N N . GLY A 1 130 ? 21.181 -15.762 -1.998 1.00 42.88 130 GLY A N 1
ATOM 1020 C CA . GLY A 1 130 ? 21.883 -16.962 -1.558 1.00 42.88 130 GLY A CA 1
ATOM 1021 C C . GLY A 1 130 ? 22.015 -17.979 -2.686 1.00 42.88 130 GLY A C 1
ATOM 1022 O O . GLY A 1 130 ? 21.202 -18.888 -2.757 1.00 42.88 130 GLY A O 1
ATOM 1023 N N . GLY A 1 131 ? 23.055 -17.820 -3.509 1.00 44.25 131 GLY A N 1
ATOM 1024 C CA . GLY A 1 131 ? 23.810 -18.906 -4.148 1.0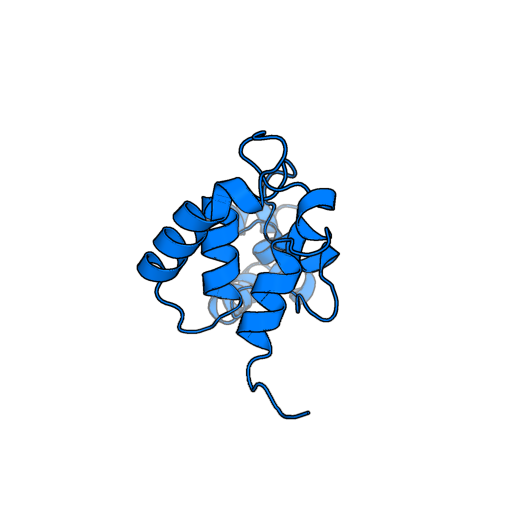0 44.25 131 GLY A CA 1
ATOM 1025 C C . GLY A 1 131 ? 23.153 -19.743 -5.254 1.00 44.25 131 GLY A C 1
ATOM 1026 O O . GLY A 1 131 ? 22.355 -20.634 -4.977 1.00 44.25 131 GLY A O 1
ATOM 1027 N N . ALA A 1 132 ? 23.659 -19.571 -6.478 1.00 33.84 132 ALA A N 1
ATOM 1028 C CA . ALA A 1 132 ? 24.158 -20.666 -7.318 1.00 33.84 132 ALA A CA 1
ATOM 1029 C C . ALA A 1 132 ? 25.153 -20.107 -8.344 1.00 33.84 132 ALA A C 1
ATOM 1031 O O . ALA A 1 132 ? 24.786 -19.126 -9.029 1.00 33.84 132 ALA A O 1
#

pLDDT: mean 81.04, std 10.92, range [33.84, 92.0]

Secondary structure (DSSP, 8-state):
--HHHHHHHH-TTS-HHHHHHHHHHTTT-HHHHHHHHHHS--PPPP-TTT-HHHHHHHH-SSSS-EEHHHHHHHHHHHSTT--HHHHHHHHHHHHHHH-SS--SEE-HHHHTSTTSHHHHHHHHHH------

Nearest PDB structures (foldseek):
  6h3a-assembly1_D  TM=8.596E-01  e=6.581E+00  Homo sapiens
  7wr3-assembly1_C  TM=4.120E-01  e=7.065E-01  Homo sapiens
  3eyy-assembly1_B  TM=3.826E-01  e=5.918E+00  Streptomyces coelicolor

Organism: Alexandrium catenella (NCBI:txid2925)

Sequence (132 aa):
MAGAAELQAMFPHLRAEQINDALRRCRGNVDQAVEVLLSTPAPTAPDIRKDPEGWFRFFDRNGNGLERHEVIDAVVQTFKGADRTVVKELVEGLWPMFDTDRSGSISLREFTKRDGLREVLLAQLGETPGGA

Mean predicted aligned error: 10.09 Å

Solvent-accessible surface area (backbone atoms only — not comparable to full-atom values): 7724 Å² total; per-residue (Å²): 131,64,51,56,59,54,49,41,70,77,35,74,88,55,53,71,64,61,48,48,51,28,22,61,77,39,76,59,36,52,73,58,16,50,54,42,61,76,68,50,74,75,85,75,76,55,54,59,89,83,33,49,66,57,28,47,58,70,47,22,83,82,73,75,35,37,33,69,69,36,49,38,54,45,48,35,66,73,38,83,83,52,55,62,67,60,45,40,54,51,49,64,73,46,37,73,73,38,28,74,85,65,78,71,32,35,39,72,69,37,34,72,32,89,87,9,55,51,52,55,52,47,47,70,73,51,64,71,88,78,86,133

Foldseek 3Di:
DPLLVVVCVVCVPDDSVLLVVLCVVVVNDNVSSVVCSVVPDDDQQDQCVVCVPSNQVVLCPPPPAAALVSQLVSLCRNDPPDDSVVSSVVCVVCVCVQCVVVPRHRHPCSCPDDVHPSVVSCCVVPPPPDDD